Protein AF-A0A158L1U1-F1 (afdb_monomer)

Organism: NCBI:txid1777135

Foldseek 3Di:
DDDDDDPPDLPQLEQDQLVPDDDPPVAQCLVAPQDDPPDDDPDPARGPSSVLVVVLVVCVVPVVVSVVSSRVSSSLQSCCCVVVVHHPSHDDPVNVVVVVVVVVPLSRDHPDDPPPDDDDDD

Solvent-accessible surface area (backbone atoms only — not comparable to full-atom values): 7692 Å² total; per-residue (Å²): 137,80,81,78,76,75,82,83,74,84,73,66,70,60,55,48,58,78,94,71,56,81,65,58,81,94,43,32,21,64,86,22,77,72,53,64,80,92,54,83,63,95,58,99,45,68,33,42,67,44,44,50,50,63,57,48,62,80,31,68,91,39,60,71,60,32,55,51,52,49,45,53,49,34,30,50,43,50,45,29,41,74,76,66,72,31,19,63,37,49,61,48,74,69,52,50,53,51,49,53,53,56,70,68,37,88,83,62,56,73,68,93,68,89,77,79,80,74,83,84,79,131

pLDDT: mean 82.22, std 19.42, range [36.97, 98.19]

Structure (mmCIF, N/CA/C/O backbone):
data_AF-A0A158L1U1-F1
#
_entry.id   AF-A0A158L1U1-F1
#
loop_
_atom_site.group_PDB
_atom_site.id
_atom_site.type_symbol
_atom_site.label_atom_id
_atom_site.label_alt_id
_atom_site.label_comp_id
_atom_site.label_asym_id
_atom_site.label_entity_id
_atom_site.label_seq_id
_atom_site.pdbx_PDB_ins_code
_atom_site.Cartn_x
_atom_site.Cartn_y
_atom_site.Cartn_z
_atom_site.occupancy
_atom_site.B_iso_or_equiv
_atom_site.auth_seq_id
_atom_site.auth_comp_id
_atom_site.auth_asym_id
_atom_site.auth_atom_id
_atom_site.pdbx_PDB_model_num
ATOM 1 N N . MET A 1 1 ? 32.220 26.367 -16.142 1.00 46.41 1 MET A N 1
ATOM 2 C CA . MET A 1 1 ? 30.925 25.805 -16.585 1.00 46.41 1 MET A CA 1
ATOM 3 C C . MET A 1 1 ? 30.191 25.295 -15.355 1.00 46.41 1 MET A C 1
ATOM 5 O O . MET A 1 1 ? 30.739 24.464 -14.647 1.00 46.41 1 MET A O 1
ATOM 9 N N . LYS A 1 2 ? 29.035 25.873 -15.024 1.00 36.97 2 LYS A N 1
ATOM 10 C CA . LYS A 1 2 ? 28.244 25.507 -13.839 1.00 36.97 2 LYS A CA 1
ATOM 11 C C . LYS A 1 2 ? 27.342 24.329 -14.247 1.00 36.97 2 LYS A C 1
ATOM 13 O O . LYS A 1 2 ? 26.648 24.488 -15.251 1.00 36.97 2 LYS A O 1
ATOM 18 N N . PRO A 1 3 ? 27.368 23.163 -13.579 1.00 45.81 3 PRO A N 1
ATOM 19 C CA 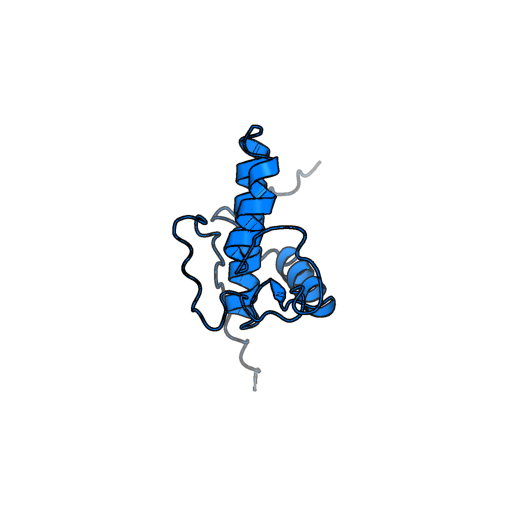. PRO A 1 3 ? 26.484 22.066 -13.955 1.00 45.81 3 PRO A CA 1
ATOM 20 C C . PRO A 1 3 ? 25.031 22.501 -13.743 1.00 45.81 3 PRO A C 1
ATOM 22 O O . PRO A 1 3 ? 24.701 23.119 -12.728 1.00 45.81 3 PRO A O 1
ATOM 25 N N . ALA A 1 4 ? 24.187 22.237 -14.740 1.00 43.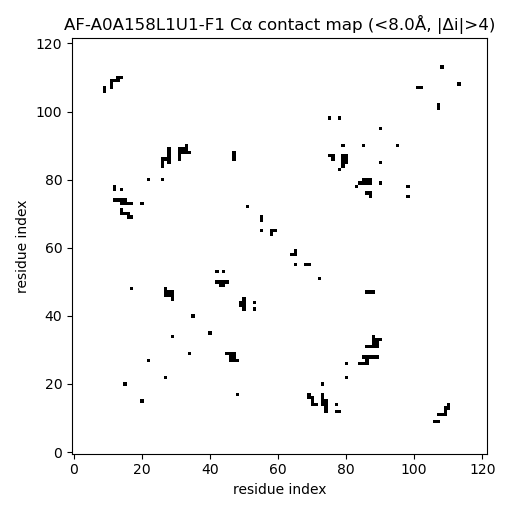19 4 ALA A N 1
ATOM 26 C CA . ALA A 1 4 ? 22.758 22.499 -14.673 1.00 43.19 4 ALA A CA 1
ATOM 27 C C . ALA A 1 4 ? 22.154 21.727 -13.489 1.00 43.19 4 ALA A C 1
ATOM 29 O O . ALA A 1 4 ? 22.449 20.544 -13.307 1.00 43.19 4 ALA A O 1
ATOM 30 N N . LEU A 1 5 ? 21.332 22.396 -12.672 1.00 43.94 5 LEU A N 1
ATOM 31 C CA . LEU A 1 5 ? 20.527 21.706 -11.665 1.00 43.94 5 LEU A CA 1
ATOM 32 C C . LEU A 1 5 ? 19.641 20.666 -12.375 1.00 43.94 5 LEU A C 1
ATOM 34 O O . LEU A 1 5 ? 19.088 20.986 -13.431 1.00 43.94 5 LEU A O 1
ATOM 38 N N . PRO A 1 6 ? 19.457 19.457 -11.811 1.00 46.53 6 PRO A N 1
ATOM 39 C CA . PRO A 1 6 ? 18.427 18.556 -12.309 1.00 46.53 6 PRO A CA 1
ATOM 40 C C . PRO A 1 6 ? 17.069 19.273 -12.239 1.00 46.53 6 PRO A C 1
ATOM 42 O O . PRO A 1 6 ? 16.855 20.055 -11.304 1.00 46.53 6 PRO A O 1
ATOM 45 N N . PRO A 1 7 ? 16.157 19.046 -13.202 1.00 47.00 7 PRO A N 1
ATOM 46 C CA . PRO A 1 7 ? 14.836 19.648 -13.152 1.00 47.00 7 PRO A CA 1
ATOM 47 C C . PRO A 1 7 ? 14.188 19.288 -11.816 1.00 47.00 7 PRO A C 1
ATOM 49 O O . PRO A 1 7 ? 14.040 18.116 -11.470 1.00 47.00 7 PRO A O 1
ATOM 52 N N . SER A 1 8 ? 13.850 20.317 -11.041 1.00 53.44 8 SER A N 1
ATOM 53 C CA . SER A 1 8 ? 12.986 20.201 -9.878 1.00 53.44 8 SER A CA 1
ATOM 54 C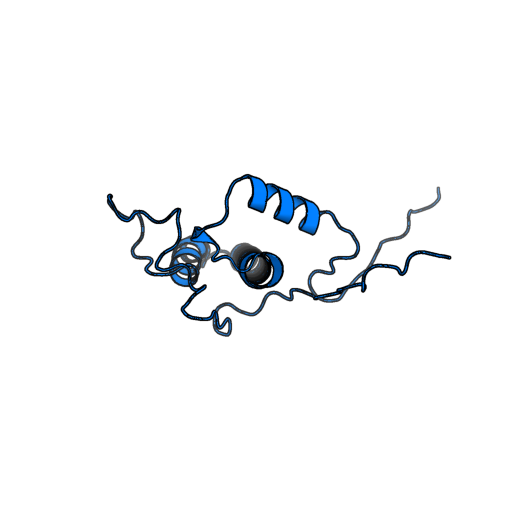 C . SER A 1 8 ? 11.687 19.576 -10.358 1.00 53.44 8 SER A C 1
ATOM 56 O O . SER A 1 8 ? 10.910 20.231 -11.047 1.00 53.44 8 SER A O 1
ATOM 58 N N . ILE A 1 9 ? 11.464 18.311 -10.027 1.00 45.78 9 ILE A N 1
ATOM 59 C CA . ILE A 1 9 ? 10.178 17.665 -10.232 1.00 45.78 9 ILE A CA 1
ATOM 60 C C . ILE A 1 9 ? 9.410 17.809 -8.914 1.00 45.78 9 ILE A C 1
ATOM 62 O O . ILE A 1 9 ? 9.545 16.948 -8.046 1.00 45.78 9 ILE A O 1
ATOM 66 N N . PRO A 1 10 ? 8.595 18.859 -8.701 1.00 52.56 10 PRO A N 1
ATOM 67 C CA . PRO A 1 10 ? 7.488 18.737 -7.779 1.00 52.56 10 PRO A CA 1
ATOM 68 C C . PRO A 1 10 ? 6.390 17.963 -8.519 1.00 52.56 10 PRO A C 1
ATOM 70 O O . PRO A 1 10 ? 5.365 18.528 -8.890 1.00 52.56 10 PRO A O 1
ATOM 73 N N . VAL A 1 11 ? 6.586 16.661 -8.763 1.00 51.97 11 VAL A N 1
ATOM 74 C CA . VAL A 1 11 ? 5.427 15.787 -8.970 1.00 51.97 11 VAL A CA 1
ATOM 75 C C . VAL A 1 11 ? 4.808 15.720 -7.591 1.00 51.97 11 VAL A C 1
ATOM 77 O O . VAL A 1 11 ? 5.240 14.981 -6.707 1.00 51.97 11 VAL A O 1
ATOM 80 N N . ALA A 1 12 ? 3.841 16.598 -7.377 1.00 59.12 12 ALA A N 1
ATOM 81 C CA . ALA A 1 12 ? 2.956 16.492 -6.251 1.00 59.12 12 ALA A CA 1
ATOM 82 C C . ALA A 1 12 ? 2.149 15.205 -6.465 1.00 59.12 12 ALA A C 1
ATOM 84 O O . ALA A 1 12 ? 1.137 15.211 -7.161 1.00 59.12 12 ALA A O 1
ATOM 85 N N . LEU A 1 13 ? 2.634 14.090 -5.912 1.00 69.12 13 LEU A N 1
ATOM 86 C CA . LEU A 1 13 ? 1.880 12.844 -5.809 1.00 69.12 13 LEU A CA 1
ATOM 87 C C . LEU A 1 13 ? 0.749 13.085 -4.815 1.00 69.12 13 LEU A C 1
ATOM 89 O O . LEU A 1 13 ? 0.882 12.835 -3.616 1.00 69.12 13 LEU A O 1
ATOM 93 N N . GLN A 1 14 ? -0.333 13.673 -5.315 1.00 74.50 14 GLN A N 1
ATOM 94 C CA . GLN A 1 14 ? -1.530 13.880 -4.527 1.00 74.50 14 GLN A CA 1
ATOM 95 C C . GLN A 1 14 ? -2.285 12.552 -4.454 1.00 74.50 14 GLN A C 1
ATOM 97 O O . GLN A 1 14 ? -2.610 12.005 -5.510 1.00 74.50 14 GLN A O 1
ATOM 102 N N . PRO A 1 15 ? -2.563 12.039 -3.241 1.00 79.44 15 PRO A N 1
ATOM 103 C CA . PRO A 1 15 ? -3.449 10.897 -3.057 1.00 79.44 15 PRO A CA 1
ATOM 104 C C . PRO A 1 15 ? -4.736 11.128 -3.851 1.00 79.44 15 PRO A C 1
ATOM 106 O O . PRO A 1 15 ? -5.411 12.145 -3.673 1.00 79.44 15 PRO A O 1
ATOM 109 N N . THR A 1 16 ? -5.008 10.237 -4.799 1.00 83.06 16 THR A N 1
ATOM 110 C CA . THR A 1 16 ? -6.237 10.262 -5.589 1.00 83.06 16 THR A CA 1
ATOM 111 C C . THR A 1 16 ? -7.186 9.264 -4.952 1.00 83.06 16 THR A C 1
ATOM 113 O O . THR A 1 16 ? -6.759 8.118 -4.798 1.00 83.06 16 THR A O 1
ATOM 116 N N . PRO A 1 17 ? -8.438 9.659 -4.639 1.00 88.31 17 PRO A N 1
ATOM 117 C CA . PRO A 1 17 ? -9.412 8.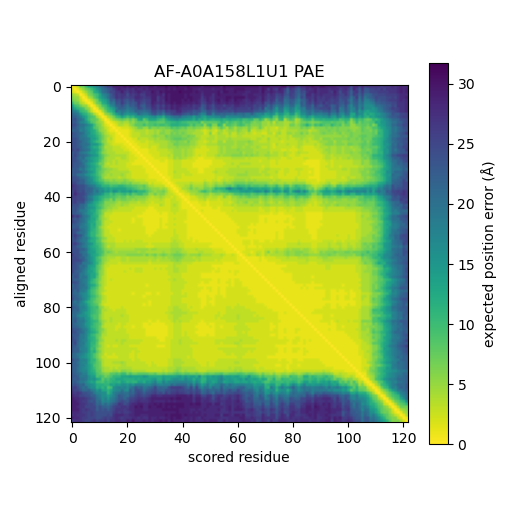768 -4.029 1.00 88.31 17 PRO A CA 1
ATOM 118 C C . PRO A 1 17 ? -9.448 7.415 -4.733 1.00 88.31 17 PRO A C 1
ATOM 120 O O . PRO A 1 17 ? -9.488 7.367 -5.965 1.00 88.31 17 PRO A O 1
ATOM 123 N N . LEU A 1 18 ? -9.441 6.332 -3.964 1.00 86.19 18 LEU A N 1
ATOM 124 C CA . LEU A 1 18 ? -9.376 4.961 -4.466 1.00 86.19 18 LEU A CA 1
ATOM 125 C C . LEU A 1 18 ? -10.488 4.633 -5.475 1.00 86.19 18 LEU A C 1
ATOM 127 O O . LEU A 1 18 ? -10.304 3.792 -6.350 1.00 86.19 18 LEU A O 1
ATOM 131 N N . GLU A 1 19 ? -11.633 5.311 -5.378 1.00 87.38 19 GLU A N 1
ATOM 132 C CA . GLU A 1 19 ? -12.771 5.176 -6.293 1.00 87.38 19 GLU A CA 1
ATOM 133 C C . GLU A 1 19 ? -12.508 5.812 -7.670 1.00 87.38 19 GLU A C 1
ATOM 135 O O . GLU A 1 19 ? -13.206 5.526 -8.639 1.00 87.38 19 GLU A O 1
ATOM 140 N N . ARG A 1 20 ? -11.505 6.689 -7.760 1.00 88.19 20 ARG A N 1
ATOM 141 C CA . ARG A 1 20 ? -11.092 7.422 -8.965 1.00 88.19 20 ARG A CA 1
ATOM 142 C C . ARG A 1 20 ? -9.692 7.050 -9.446 1.00 88.19 20 ARG A C 1
ATOM 144 O O . ARG A 1 20 ? -9.253 7.563 -10.474 1.00 88.19 20 ARG A O 1
ATOM 151 N N . LEU A 1 21 ? -8.972 6.230 -8.687 1.00 86.81 21 LEU A N 1
ATOM 152 C CA . LEU A 1 21 ? -7.614 5.834 -9.008 1.00 86.81 21 LEU A CA 1
ATOM 153 C C . LEU A 1 21 ? -7.636 4.858 -10.189 1.00 86.81 21 LEU A C 1
ATOM 155 O O . LEU A 1 21 ? -8.150 3.747 -10.081 1.00 86.81 21 LEU A O 1
ATOM 159 N N . VAL A 1 22 ? -7.071 5.288 -11.316 1.00 87.69 22 VAL A N 1
ATOM 160 C CA . VAL A 1 22 ? -6.922 4.468 -12.521 1.00 87.69 22 VAL A CA 1
ATOM 161 C C . VAL A 1 22 ? -5.457 4.084 -12.651 1.00 87.69 22 VAL A C 1
ATOM 163 O O . VAL A 1 22 ? -4.603 4.947 -12.851 1.00 87.69 22 VAL A O 1
ATOM 166 N N . ILE A 1 23 ? -5.176 2.789 -12.521 1.00 89.56 23 ILE A N 1
ATOM 167 C CA . ILE A 1 23 ? -3.847 2.217 -12.725 1.00 89.56 23 ILE A CA 1
ATOM 168 C C . ILE A 1 23 ? -3.864 1.464 -14.061 1.00 89.56 23 ILE A C 1
ATOM 170 O O . ILE A 1 23 ? -4.792 0.684 -14.280 1.00 89.56 23 ILE A O 1
ATOM 174 N N . PRO A 1 24 ? -2.895 1.698 -14.966 1.00 90.25 24 PRO A N 1
ATOM 175 C CA . PRO A 1 24 ? -2.774 0.915 -16.194 1.00 90.25 24 PRO A CA 1
ATOM 176 C C . PRO A 1 24 ? -2.690 -0.581 -15.889 1.00 90.25 24 PRO A C 1
ATOM 178 O O . PRO A 1 24 ? -2.069 -0.966 -14.899 1.00 90.25 24 PRO A O 1
ATOM 181 N N . SER A 1 25 ? -3.282 -1.420 -16.739 1.00 90.06 25 SER A N 1
ATOM 182 C CA . SER A 1 25 ? -3.329 -2.879 -16.555 1.00 90.06 25 SER A CA 1
ATOM 183 C C . SER A 1 25 ? -1.951 -3.505 -16.364 1.00 90.06 25 SER A C 1
ATOM 185 O O . SER A 1 25 ? -1.800 -4.458 -15.612 1.00 90.06 25 SER A O 1
ATOM 187 N N . GLU A 1 26 ? -0.916 -2.944 -16.985 1.00 91.12 26 GLU A N 1
ATOM 188 C CA . GLU A 1 26 ? 0.461 -3.442 -16.883 1.00 91.12 26 GLU A CA 1
ATOM 189 C C . GLU A 1 26 ? 1.071 -3.184 -15.493 1.00 91.12 26 GLU A C 1
ATOM 191 O O . GLU A 1 26 ? 2.100 -3.759 -15.138 1.00 91.12 26 GLU A O 1
ATOM 196 N N . MET A 1 27 ? 0.451 -2.297 -14.710 1.00 93.50 27 MET A N 1
ATOM 197 C CA . MET A 1 27 ? 0.909 -1.826 -13.403 1.00 93.50 27 MET A CA 1
ATOM 198 C C . MET A 1 27 ? -0.135 -2.025 -12.299 1.00 93.50 27 MET A C 1
ATOM 200 O O . MET A 1 27 ? 0.075 -1.560 -11.181 1.00 93.50 27 MET A O 1
ATOM 204 N N . ASP A 1 28 ? -1.241 -2.719 -12.579 1.00 95.31 28 ASP A N 1
ATOM 205 C CA . ASP A 1 28 ? -2.304 -2.983 -11.599 1.00 95.31 28 ASP A CA 1
ATOM 206 C C . ASP A 1 28 ? -1.870 -3.973 -10.505 1.00 95.31 28 ASP A C 1
ATOM 208 O O . ASP A 1 28 ? -2.492 -4.081 -9.446 1.00 95.31 28 ASP A O 1
ATOM 212 N N . GLY A 1 29 ? -0.769 -4.674 -10.764 1.00 96.69 29 GLY A N 1
ATOM 213 C CA . GLY A 1 29 ? -0.130 -5.604 -9.861 1.00 96.69 29 GLY A CA 1
ATOM 214 C C . GLY A 1 29 ? -0.662 -7.017 -9.930 1.00 96.69 29 GLY A C 1
ATOM 215 O O . GLY A 1 29 ? -0.122 -7.840 -9.212 1.00 96.69 29 GLY A O 1
ATOM 216 N N . SER A 1 30 ? -1.625 -7.349 -10.788 1.00 95.94 30 SER A N 1
ATOM 217 C CA . SER A 1 30 ? -2.166 -8.711 -10.955 1.00 95.94 30 SER A CA 1
ATOM 218 C C . SER A 1 30 ? -1.096 -9.799 -11.139 1.00 95.94 30 SER A C 1
ATOM 220 O O . SER A 1 30 ? -1.242 -10.914 -10.639 1.00 95.94 30 SER A O 1
ATOM 222 N N . VAL A 1 31 ? 0.033 -9.448 -11.762 1.00 94.88 31 VAL A N 1
ATOM 223 C CA . VAL A 1 31 ? 1.213 -10.309 -11.973 1.00 94.88 31 VAL A CA 1
ATOM 224 C C . VAL A 1 31 ? 2.417 -9.951 -11.077 1.00 94.88 31 VAL A C 1
ATOM 226 O O . VAL A 1 31 ? 3.562 -10.266 -11.394 1.00 94.88 31 VAL A O 1
ATOM 229 N N . GLY A 1 32 ? 2.188 -9.245 -9.967 1.00 94.81 32 GLY A N 1
ATOM 230 C CA . GLY A 1 32 ? 3.244 -8.701 -9.110 1.00 94.81 32 GLY A CA 1
ATOM 231 C C . GLY A 1 32 ? 4.050 -9.756 -8.348 1.00 94.81 32 GLY A C 1
ATOM 232 O O . GLY A 1 32 ? 3.510 -10.760 -7.891 1.00 94.81 32 GLY A O 1
ATOM 233 N N . LEU A 1 33 ? 5.349 -9.507 -8.161 1.00 93.75 33 LEU A N 1
ATOM 234 C CA . LEU A 1 33 ? 6.321 -10.501 -7.674 1.00 93.75 33 LEU A CA 1
ATOM 235 C C . LEU A 1 33 ? 6.013 -11.064 -6.278 1.00 93.75 33 LEU A C 1
ATOM 237 O O . LEU A 1 33 ? 6.348 -12.211 -5.998 1.00 93.75 33 LEU A O 1
ATOM 241 N N . ASN A 1 34 ? 5.377 -10.276 -5.408 1.00 93.44 34 ASN A N 1
ATOM 242 C CA . ASN A 1 34 ? 5.035 -10.688 -4.046 1.00 93.44 34 ASN A CA 1
ATOM 243 C C . ASN A 1 34 ? 3.607 -11.251 -3.929 1.00 93.44 34 ASN A C 1
ATOM 245 O O . ASN A 1 34 ? 3.081 -11.367 -2.819 1.00 93.44 34 ASN A O 1
ATOM 249 N N . ARG A 1 35 ? 2.948 -11.590 -5.045 1.00 92.12 35 ARG A N 1
ATOM 250 C CA . ARG A 1 35 ? 1.666 -12.303 -5.010 1.00 92.12 35 ARG A CA 1
ATOM 251 C C . ARG A 1 35 ? 1.858 -13.792 -4.786 1.00 92.12 35 ARG A C 1
ATOM 253 O O . ARG A 1 35 ? 2.794 -14.420 -5.274 1.00 92.12 35 ARG A O 1
ATOM 260 N N . ALA A 1 36 ? 0.909 -14.377 -4.066 1.00 89.56 36 ALA A N 1
ATOM 261 C CA . ALA A 1 36 ? 0.848 -15.815 -3.869 1.00 89.56 36 ALA A CA 1
ATOM 262 C C . ALA A 1 36 ? 0.322 -16.503 -5.142 1.00 89.56 36 ALA A C 1
ATOM 264 O O . ALA A 1 36 ? -0.877 -16.726 -5.266 1.00 89.56 36 ALA A O 1
ATOM 265 N N . PHE A 1 37 ? 1.214 -16.843 -6.080 1.00 82.50 37 PHE A N 1
ATOM 266 C CA . PHE A 1 37 ? 0.860 -17.620 -7.282 1.00 82.50 37 PHE A CA 1
ATOM 267 C C . PHE A 1 37 ? 0.871 -19.129 -7.049 1.00 82.50 37 PHE A C 1
ATOM 269 O O . PHE A 1 37 ? 0.054 -19.858 -7.598 1.00 82.50 37 PHE A O 1
ATOM 276 N N . THR A 1 38 ? 1.809 -19.612 -6.236 1.00 81.31 38 THR A N 1
ATOM 277 C CA . THR A 1 38 ? 2.035 -21.049 -6.007 1.00 81.31 38 THR A CA 1
ATOM 278 C C . THR A 1 38 ? 1.409 -21.552 -4.706 1.00 81.31 38 THR A C 1
ATOM 280 O O . THR A 1 38 ? 1.596 -22.706 -4.330 1.00 81.31 38 THR A O 1
ATOM 283 N N . GLY A 1 39 ? 0.662 -20.696 -4.005 1.00 80.06 39 GLY A N 1
ATOM 284 C CA . GLY A 1 39 ? 0.097 -20.983 -2.692 1.00 80.06 39 GLY A CA 1
ATOM 285 C C . GLY A 1 39 ? -1.296 -20.393 -2.508 1.00 80.06 39 GLY A C 1
ATOM 286 O O . GLY A 1 39 ? -1.884 -19.812 -3.415 1.00 80.06 39 GLY A O 1
ATOM 287 N N . ARG A 1 40 ? -1.840 -20.544 -1.299 1.00 85.12 40 ARG A N 1
ATOM 288 C CA . ARG A 1 40 ? -3.178 -20.050 -0.972 1.00 85.12 40 ARG A CA 1
ATOM 289 C C . ARG A 1 40 ? -3.136 -18.567 -0.611 1.00 85.12 40 ARG A C 1
ATOM 291 O O . ARG A 1 40 ? -2.595 -18.199 0.435 1.00 85.12 40 ARG A O 1
ATOM 298 N N . GLY A 1 41 ? -3.776 -17.738 -1.433 1.00 87.31 41 GLY A N 1
ATOM 299 C CA . GLY A 1 41 ? -4.069 -16.349 -1.088 1.00 87.31 41 GLY A CA 1
ATOM 300 C C . GLY A 1 41 ? -4.861 -16.258 0.221 1.00 87.31 41 GLY A C 1
ATOM 301 O O . GLY A 1 41 ? -5.833 -16.986 0.422 1.00 87.31 41 GLY A O 1
ATOM 302 N N . GLN A 1 42 ? -4.428 -15.378 1.126 1.00 90.19 42 GLN A N 1
ATOM 303 C CA . GLN A 1 42 ? -5.126 -15.120 2.397 1.00 90.19 42 GLN A CA 1
ATOM 304 C C . GLN A 1 42 ? -6.339 -14.196 2.222 1.00 90.19 42 GLN A C 1
ATOM 306 O O . GLN A 1 42 ? -7.194 -14.113 3.099 1.00 90.19 42 GLN A O 1
ATOM 311 N N . ILE A 1 43 ? -6.402 -13.503 1.087 1.00 92.69 43 ILE A N 1
ATOM 312 C CA . ILE A 1 43 ? -7.480 -12.607 0.680 1.00 92.69 43 ILE A CA 1
ATOM 313 C C . ILE A 1 43 ? -7.788 -12.863 -0.797 1.00 92.69 43 ILE A C 1
ATOM 315 O O . ILE A 1 43 ? -6.896 -13.245 -1.556 1.00 92.69 43 ILE A O 1
ATOM 319 N N . ALA A 1 44 ? -9.033 -12.637 -1.209 1.00 92.50 44 ALA A N 1
ATOM 320 C CA . ALA A 1 44 ? -9.481 -12.782 -2.596 1.00 92.50 44 ALA A CA 1
ATOM 321 C C . ALA A 1 44 ? -9.156 -11.525 -3.432 1.00 92.50 44 ALA A C 1
ATOM 323 O O . ALA A 1 44 ? -10.041 -10.936 -4.040 1.00 92.50 44 ALA A O 1
ATOM 324 N N . ALA A 1 45 ? -7.905 -11.059 -3.381 1.00 95.38 45 ALA A N 1
ATOM 325 C CA . ALA A 1 45 ? -7.462 -9.866 -4.100 1.00 95.38 45 ALA A CA 1
ATOM 326 C C . ALA A 1 45 ? -6.772 -10.238 -5.416 1.00 95.38 45 ALA A C 1
ATOM 328 O O . ALA A 1 45 ? -5.744 -10.919 -5.399 1.00 95.38 45 ALA A O 1
ATOM 329 N N . GLU A 1 46 ? -7.284 -9.732 -6.536 1.00 95.00 46 GLU A N 1
ATOM 330 C CA . GLU A 1 46 ? -6.755 -10.037 -7.872 1.00 95.00 46 GLU A CA 1
ATOM 331 C C . GLU A 1 46 ? -5.727 -9.003 -8.347 1.00 95.00 46 GLU A C 1
ATOM 333 O O . GLU A 1 46 ? -4.788 -9.355 -9.049 1.00 95.00 46 GLU A O 1
ATOM 338 N N . ASN A 1 47 ? -5.820 -7.756 -7.880 1.00 95.88 47 ASN A N 1
ATOM 339 C CA . ASN A 1 47 ? -4.864 -6.675 -8.155 1.00 95.88 47 ASN A CA 1
ATOM 340 C C . ASN A 1 47 ? -4.530 -5.887 -6.870 1.00 95.88 47 ASN A C 1
ATOM 342 O O . ASN A 1 47 ? -4.900 -6.281 -5.756 1.00 95.88 47 ASN A O 1
ATOM 346 N N . ASP A 1 48 ? -3.690 -4.855 -6.974 1.00 97.31 48 ASP A N 1
ATOM 347 C CA . ASP A 1 48 ? -3.180 -4.118 -5.810 1.00 97.31 48 ASP A CA 1
ATOM 348 C C . ASP A 1 48 ? -4.281 -3.309 -5.127 1.00 97.31 48 ASP A C 1
ATOM 350 O O . ASP A 1 48 ? -4.319 -3.220 -3.897 1.00 97.31 48 ASP A O 1
ATOM 354 N N . LEU A 1 49 ? -5.217 -2.768 -5.909 1.00 96.50 49 LEU A N 1
ATOM 355 C CA . LEU A 1 49 ? -6.336 -2.003 -5.372 1.00 96.50 49 LEU A CA 1
ATOM 356 C C . LEU A 1 49 ? -7.296 -2.903 -4.594 1.00 96.50 49 LEU A C 1
ATOM 358 O O . LEU A 1 49 ? -7.777 -2.496 -3.540 1.00 96.50 49 LEU A O 1
ATOM 362 N N . ASP A 1 50 ? -7.525 -4.138 -5.039 1.00 96.75 50 ASP A N 1
ATOM 363 C CA . ASP A 1 50 ? -8.346 -5.103 -4.300 1.00 96.75 50 ASP A CA 1
ATOM 364 C C . ASP A 1 50 ? -7.706 -5.487 -2.967 1.00 96.75 50 ASP A C 1
ATOM 366 O O . ASP A 1 50 ? -8.395 -5.576 -1.949 1.00 96.75 50 ASP A O 1
ATOM 370 N N . ALA A 1 51 ? -6.377 -5.634 -2.938 1.00 97.00 51 ALA A N 1
ATOM 371 C CA . ALA A 1 51 ? -5.646 -5.899 -1.704 1.00 97.00 51 ALA A CA 1
ATOM 372 C C . ALA A 1 51 ? -5.774 -4.727 -0.717 1.00 97.00 51 ALA A C 1
ATOM 374 O O . ALA A 1 51 ? -6.025 -4.942 0.472 1.00 97.00 51 ALA A O 1
ATOM 375 N N . ILE A 1 52 ? -5.678 -3.487 -1.210 1.00 97.00 52 ILE A N 1
ATOM 376 C CA . ILE A 1 52 ? -5.876 -2.277 -0.402 1.00 97.00 52 ILE A CA 1
ATOM 377 C C . ILE A 1 52 ? -7.314 -2.191 0.113 1.00 97.00 52 ILE A C 1
ATOM 379 O O . ILE A 1 52 ? -7.508 -1.937 1.299 1.00 97.00 52 ILE A O 1
ATOM 383 N N . ARG A 1 53 ? -8.326 -2.446 -0.726 1.00 96.50 53 ARG A N 1
ATOM 384 C CA . ARG A 1 53 ? -9.742 -2.451 -0.310 1.00 96.50 53 ARG A CA 1
ATOM 385 C C . ARG A 1 53 ? -10.005 -3.497 0.770 1.00 96.50 53 ARG A C 1
ATOM 387 O O . ARG A 1 53 ? -10.633 -3.185 1.780 1.00 96.50 53 ARG A O 1
ATOM 394 N N . ALA A 1 54 ? -9.485 -4.711 0.592 1.00 96.94 54 ALA A N 1
ATOM 395 C CA . ALA A 1 54 ? -9.609 -5.785 1.572 1.00 96.94 54 ALA A CA 1
ATOM 396 C C . ALA A 1 54 ? -8.906 -5.448 2.898 1.00 96.94 54 ALA A C 1
ATOM 398 O O . ALA A 1 54 ? -9.401 -5.795 3.967 1.00 96.94 54 ALA A O 1
ATOM 399 N N . TRP A 1 55 ? -7.770 -4.749 2.856 1.00 96.75 55 TRP A N 1
ATOM 400 C CA . TRP A 1 55 ? -7.096 -4.270 4.062 1.00 96.75 55 TRP A CA 1
ATOM 401 C C . TRP A 1 55 ? -7.866 -3.132 4.751 1.00 96.75 55 TRP A C 1
ATOM 403 O O . TRP A 1 55 ? -8.050 -3.168 5.969 1.00 96.75 55 TRP A O 1
ATOM 413 N N . LEU A 1 56 ? -8.359 -2.153 3.986 1.00 97.19 56 LEU A N 1
ATOM 414 C CA . LEU A 1 56 ? -9.112 -1.005 4.499 1.00 97.19 56 LEU A CA 1
ATOM 415 C C . LEU A 1 56 ? -10.472 -1.393 5.091 1.00 97.19 56 LEU A C 1
ATOM 417 O O . LEU A 1 56 ? -10.936 -0.716 6.010 1.00 97.19 56 LEU A O 1
ATOM 421 N N . SER A 1 57 ? -11.091 -2.490 4.633 1.00 96.38 57 SER A N 1
ATOM 422 C CA . SER A 1 57 ? -12.379 -2.962 5.166 1.00 96.38 57 SER A CA 1
ATOM 423 C C . SER A 1 57 ? -12.339 -3.242 6.676 1.00 96.38 57 SER A C 1
ATOM 425 O O . SER A 1 57 ? -13.354 -3.144 7.356 1.00 96.38 57 SER A O 1
ATOM 427 N N . ARG A 1 58 ? -11.147 -3.499 7.229 1.00 96.06 58 ARG A N 1
ATOM 428 C CA . ARG A 1 58 ? -10.907 -3.705 8.667 1.00 96.06 58 ARG A CA 1
ATOM 429 C C . ARG A 1 58 ? -11.120 -2.451 9.518 1.00 96.06 58 ARG A C 1
ATOM 431 O O . ARG A 1 58 ? -11.167 -2.559 10.739 1.00 96.06 58 ARG A O 1
ATOM 438 N N . PHE A 1 59 ? -11.181 -1.273 8.899 1.00 96.38 59 PHE A N 1
ATOM 439 C CA . PHE A 1 59 ? -11.198 0.020 9.587 1.00 96.38 59 PHE A CA 1
ATOM 440 C C . PHE A 1 59 ? -12.438 0.860 9.268 1.00 96.38 59 PHE A C 1
ATOM 442 O O . PHE A 1 59 ? -12.487 2.022 9.665 1.00 96.38 59 PHE A O 1
ATOM 449 N N . VAL A 1 60 ? -13.438 0.299 8.578 1.00 93.31 60 VAL A N 1
ATOM 450 C CA . VAL A 1 60 ? -14.644 1.022 8.123 1.00 93.31 60 VAL A CA 1
ATOM 451 C C . VAL A 1 60 ? -15.416 1.698 9.258 1.00 93.31 60 VAL A C 1
ATOM 453 O O . VAL A 1 60 ? -15.959 2.782 9.063 1.00 93.31 60 VAL A O 1
ATOM 456 N N . ASP A 1 61 ? -15.376 1.128 10.463 1.00 96.06 61 ASP A N 1
ATOM 457 C CA . ASP A 1 61 ? -16.043 1.686 11.645 1.00 96.06 61 ASP A CA 1
ATOM 458 C C . ASP A 1 61 ? -15.257 2.839 12.296 1.00 96.06 61 ASP A C 1
ATOM 460 O O . ASP A 1 61 ? -15.773 3.557 13.150 1.00 96.06 61 ASP A O 1
ATOM 464 N N . THR A 1 62 ? -13.998 3.056 11.896 1.00 96.25 62 THR A N 1
ATOM 465 C CA . THR A 1 62 ? -13.143 4.133 12.416 1.00 96.25 62 THR A CA 1
ATOM 466 C C . THR A 1 62 ? -12.821 5.145 11.326 1.00 96.25 62 THR A C 1
ATOM 468 O O . THR A 1 62 ? -11.725 5.143 10.765 1.00 96.25 62 THR A O 1
ATOM 471 N N . LYS A 1 63 ? -13.759 6.062 11.061 1.00 93.62 63 LYS A N 1
ATOM 472 C CA . LYS A 1 63 ? -13.672 7.041 9.961 1.00 93.62 63 LYS A CA 1
ATOM 473 C C . LYS A 1 63 ? -12.303 7.724 9.845 1.00 93.62 63 LYS A C 1
ATOM 475 O O . LYS A 1 63 ? -11.710 7.714 8.776 1.00 93.62 63 LYS A O 1
ATOM 480 N N . THR A 1 64 ? -11.768 8.288 10.929 1.00 94.62 64 THR A N 1
ATOM 481 C CA . THR A 1 64 ? -10.475 8.999 10.887 1.00 94.62 64 THR A CA 1
ATOM 482 C C . THR A 1 64 ? -9.311 8.078 10.515 1.00 94.62 64 THR A C 1
ATOM 484 O O . THR A 1 64 ? -8.456 8.455 9.719 1.00 94.62 64 THR A O 1
ATOM 487 N N . THR A 1 65 ? -9.278 6.862 11.064 1.00 94.62 65 THR A N 1
ATOM 488 C CA . THR A 1 65 ? -8.243 5.868 10.745 1.00 94.62 65 THR A CA 1
ATOM 489 C C . THR A 1 65 ? -8.377 5.386 9.309 1.00 94.62 65 THR A C 1
ATOM 491 O O . THR A 1 65 ? -7.374 5.335 8.605 1.00 94.62 65 THR A O 1
ATOM 494 N N . PHE A 1 66 ? -9.602 5.104 8.856 1.00 96.25 66 PHE A N 1
ATOM 495 C CA . PHE A 1 66 ? -9.889 4.731 7.474 1.00 96.25 66 PHE A CA 1
ATOM 496 C C . PHE A 1 66 ? -9.398 5.798 6.495 1.00 96.25 66 PHE A C 1
ATOM 498 O O . PHE A 1 66 ? -8.634 5.487 5.589 1.00 96.25 66 PHE A O 1
ATOM 505 N N . GLU A 1 67 ? -9.779 7.060 6.706 1.00 94.00 67 GLU A N 1
ATOM 506 C CA . GLU A 1 67 ? -9.399 8.167 5.825 1.00 94.00 67 GLU A CA 1
ATOM 507 C C . GLU A 1 67 ? -7.885 8.373 5.778 1.00 94.00 67 GLU A C 1
ATOM 509 O O . GLU A 1 67 ? -7.309 8.532 4.700 1.00 94.00 67 GLU A O 1
ATOM 514 N N . ASN A 1 68 ? -7.222 8.305 6.936 1.00 93.19 68 ASN A N 1
ATOM 515 C CA . ASN A 1 68 ? -5.769 8.389 6.997 1.00 93.19 68 ASN A CA 1
ATOM 516 C C . ASN A 1 68 ? -5.124 7.218 6.246 1.00 93.19 68 ASN A C 1
ATOM 518 O O . ASN A 1 68 ? -4.305 7.437 5.362 1.00 93.19 68 ASN A O 1
ATOM 522 N N . TYR A 1 69 ? -5.511 5.977 6.536 1.00 96.00 69 TYR A N 1
ATOM 523 C CA . TYR A 1 69 ? -4.927 4.793 5.901 1.00 96.00 69 TYR A CA 1
ATOM 524 C C . TYR A 1 69 ? -5.194 4.727 4.401 1.00 96.00 69 TYR A C 1
ATOM 526 O O . TYR A 1 69 ? -4.289 4.376 3.644 1.00 96.00 69 TYR A O 1
ATOM 534 N N . ARG A 1 70 ? -6.388 5.127 3.958 1.00 95.56 70 ARG A N 1
ATOM 535 C CA . ARG A 1 70 ? -6.728 5.255 2.542 1.00 95.56 70 ARG A CA 1
ATOM 536 C C . ARG A 1 70 ? -5.792 6.245 1.853 1.00 95.56 70 ARG A C 1
ATOM 538 O O . ARG A 1 70 ? -5.128 5.876 0.889 1.00 95.56 70 ARG A O 1
ATOM 545 N N . LYS A 1 71 ? -5.667 7.457 2.400 1.00 92.56 71 LYS A N 1
ATOM 546 C CA . LYS A 1 71 ? -4.788 8.508 1.867 1.00 92.56 71 LYS A CA 1
ATOM 547 C C . LYS A 1 71 ? -3.327 8.048 1.760 1.00 92.56 71 LYS A C 1
ATOM 549 O O . LYS A 1 71 ? -2.648 8.337 0.775 1.00 92.56 71 LYS A O 1
ATOM 554 N N . GLU A 1 72 ? -2.826 7.341 2.771 1.00 94.38 72 GLU A N 1
ATOM 555 C CA . GLU A 1 72 ? -1.455 6.817 2.778 1.00 94.38 72 GLU A CA 1
ATOM 556 C C . GLU A 1 72 ? -1.247 5.691 1.754 1.00 94.38 72 GLU A C 1
ATOM 558 O O . GLU A 1 72 ? -0.214 5.659 1.080 1.00 94.38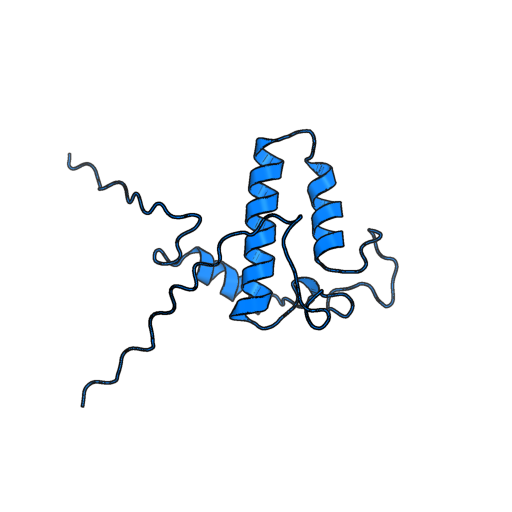 72 GLU A O 1
ATOM 563 N N . ALA A 1 73 ? -2.223 4.792 1.604 1.00 96.12 73 ALA A N 1
ATOM 564 C CA . ALA A 1 73 ? -2.172 3.706 0.628 1.00 96.12 73 ALA A CA 1
ATOM 565 C C . ALA A 1 73 ? -2.227 4.232 -0.814 1.00 96.12 73 ALA A C 1
ATOM 567 O O . ALA A 1 73 ? -1.405 3.840 -1.640 1.00 96.12 73 ALA A O 1
ATOM 568 N N . GLU A 1 74 ? -3.131 5.173 -1.105 1.00 94.19 74 GLU A N 1
ATOM 569 C CA . GLU A 1 74 ? -3.235 5.844 -2.409 1.00 94.19 74 GLU A CA 1
ATOM 570 C C . GLU A 1 74 ? -1.918 6.504 -2.802 1.00 94.19 74 GLU A C 1
ATOM 572 O O . GLU A 1 74 ? -1.438 6.358 -3.926 1.00 94.19 74 GLU A O 1
ATOM 577 N N . ARG A 1 75 ? -1.294 7.203 -1.851 1.00 93.06 75 ARG A N 1
ATOM 578 C CA . ARG A 1 75 ? 0.012 7.810 -2.066 1.00 93.06 75 ARG A CA 1
ATOM 579 C C . ARG A 1 75 ? 1.084 6.782 -2.392 1.00 93.06 75 ARG A C 1
ATOM 581 O O . ARG A 1 75 ? 1.888 7.035 -3.284 1.00 93.06 75 ARG A O 1
ATOM 588 N N . LEU A 1 76 ? 1.136 5.678 -1.652 1.00 94.94 76 LEU A N 1
ATOM 589 C CA . LEU A 1 76 ? 2.142 4.648 -1.877 1.00 94.94 76 LEU A CA 1
ATOM 590 C C . LEU A 1 76 ? 1.989 4.021 -3.270 1.00 94.94 76 LEU A C 1
ATOM 592 O O . LEU A 1 76 ? 2.988 3.894 -3.972 1.00 94.94 76 LEU A O 1
ATOM 596 N N . VAL A 1 77 ? 0.759 3.707 -3.695 1.00 95.12 77 VAL A N 1
ATOM 597 C CA . VAL A 1 77 ? 0.484 3.186 -5.047 1.00 95.12 77 VAL A CA 1
ATOM 598 C C . VAL A 1 77 ? 0.881 4.197 -6.118 1.00 95.12 77 VAL A C 1
ATOM 600 O O . VAL A 1 77 ? 1.589 3.863 -7.063 1.00 95.12 77 VAL A O 1
ATOM 603 N N . LEU A 1 78 ? 0.470 5.458 -5.970 1.00 92.31 78 LEU A N 1
ATOM 604 C CA . LEU A 1 78 ? 0.834 6.501 -6.927 1.00 92.31 78 LEU A CA 1
ATOM 605 C C . LEU A 1 78 ? 2.347 6.691 -6.996 1.00 92.31 78 LEU A C 1
ATOM 607 O O . LEU A 1 78 ? 2.904 6.827 -8.081 1.00 92.31 78 LEU A O 1
ATOM 611 N N . TRP A 1 79 ? 3.021 6.669 -5.850 1.00 93.31 79 TRP A N 1
ATOM 612 C CA . TRP A 1 79 ? 4.470 6.755 -5.798 1.00 93.31 79 TRP A CA 1
ATOM 613 C C . TRP A 1 79 ? 5.138 5.573 -6.499 1.00 93.31 79 TRP A C 1
ATOM 615 O O . TRP A 1 79 ? 6.033 5.800 -7.311 1.00 93.31 79 TRP A O 1
ATOM 625 N N . SER A 1 80 ? 4.708 4.333 -6.245 1.00 95.25 80 SER A N 1
ATOM 626 C CA . SER A 1 80 ? 5.325 3.157 -6.868 1.00 95.25 80 SER A CA 1
ATOM 627 C C . SER A 1 80 ? 5.156 3.174 -8.385 1.00 95.25 80 SER A C 1
ATOM 629 O O . SER A 1 80 ? 6.119 2.950 -9.120 1.00 95.25 80 SER A O 1
ATOM 631 N N . VAL A 1 81 ? 3.960 3.521 -8.859 1.00 92.88 81 VAL A N 1
ATOM 632 C CA . VAL A 1 81 ? 3.638 3.563 -10.287 1.00 92.88 81 VAL A CA 1
ATOM 633 C C . VAL A 1 81 ? 4.374 4.708 -10.981 1.00 92.88 81 VAL A C 1
ATOM 635 O O . VAL A 1 81 ? 5.035 4.487 -11.990 1.00 92.88 81 VAL A O 1
ATOM 638 N N . VAL A 1 82 ? 4.333 5.922 -10.431 1.00 90.25 82 VAL A N 1
ATOM 639 C CA . VAL A 1 82 ? 4.898 7.108 -11.096 1.00 90.25 82 VAL A CA 1
ATOM 640 C C . VAL A 1 82 ? 6.419 7.184 -10.968 1.00 90.25 82 VAL A C 1
ATOM 642 O O . VAL A 1 82 ? 7.090 7.580 -11.918 1.00 90.25 82 VAL A O 1
ATOM 645 N N . MET A 1 83 ? 6.982 6.826 -9.810 1.00 90.56 83 MET A N 1
ATOM 646 C CA . MET A 1 83 ? 8.420 6.990 -9.556 1.00 90.56 83 MET A CA 1
ATOM 647 C C . MET A 1 83 ? 9.239 5.755 -9.915 1.00 90.56 83 MET A C 1
ATOM 649 O O . MET A 1 83 ? 10.406 5.898 -10.276 1.00 90.56 83 MET A O 1
ATOM 653 N N . LEU A 1 84 ? 8.670 4.554 -9.777 1.00 93.06 84 LEU A N 1
ATOM 654 C CA . LEU A 1 84 ? 9.387 3.304 -10.042 1.00 93.06 84 LEU A CA 1
ATOM 655 C C . LEU A 1 84 ? 8.873 2.556 -11.273 1.00 93.06 84 LEU A C 1
ATOM 657 O O . LEU A 1 84 ? 9.565 1.647 -11.724 1.00 93.06 84 LEU A O 1
ATOM 661 N N . GLY A 1 85 ? 7.692 2.897 -11.801 1.00 94.44 85 GLY A N 1
ATOM 662 C CA . GLY A 1 85 ? 7.047 2.100 -12.847 1.00 94.44 85 GLY A CA 1
ATOM 663 C C . GLY A 1 85 ? 6.716 0.688 -12.364 1.00 94.44 85 GLY A C 1
ATOM 664 O O . GLY A 1 85 ? 6.804 -0.262 -13.139 1.00 94.44 85 GLY A O 1
ATOM 665 N N . LYS A 1 86 ? 6.425 0.530 -11.064 1.00 95.81 86 LYS A N 1
ATOM 666 C CA . LYS A 1 86 ? 6.170 -0.770 -10.440 1.00 95.81 86 LYS A CA 1
ATOM 667 C C . LYS A 1 86 ? 4.794 -0.810 -9.776 1.00 95.81 86 LYS A C 1
ATOM 669 O O . LYS A 1 86 ? 4.429 0.150 -9.084 1.00 95.81 86 LYS A O 1
ATOM 674 N N . PRO A 1 87 ? 4.077 -1.941 -9.885 1.00 97.38 87 PRO A N 1
ATOM 675 C CA . PRO A 1 87 ? 2.946 -2.196 -9.008 1.00 97.38 87 PRO A CA 1
ATOM 676 C C . PRO A 1 87 ? 3.408 -2.282 -7.547 1.00 97.38 87 PRO A C 1
ATOM 678 O O . PRO A 1 87 ? 4.552 -2.658 -7.259 1.00 97.38 87 PRO A O 1
ATOM 681 N N . LEU A 1 88 ? 2.503 -1.972 -6.619 1.00 97.12 88 LEU A N 1
ATOM 682 C CA . LEU A 1 88 ? 2.717 -2.088 -5.177 1.00 97.12 88 LEU A CA 1
ATOM 683 C C . LEU A 1 88 ? 3.139 -3.514 -4.795 1.00 97.12 88 LEU A C 1
ATOM 685 O O . LEU A 1 88 ? 4.064 -3.701 -4.004 1.00 97.12 88 LEU A O 1
ATOM 689 N N . SER A 1 89 ? 2.517 -4.526 -5.399 1.00 96.94 89 SER A N 1
ATOM 690 C CA . SER A 1 89 ? 2.856 -5.938 -5.164 1.00 96.94 89 SER A CA 1
ATOM 691 C C . SER A 1 89 ? 4.234 -6.363 -5.684 1.00 96.94 89 SER A C 1
ATOM 693 O O . SER A 1 89 ? 4.657 -7.478 -5.391 1.00 96.94 89 SER A O 1
ATOM 695 N N . SER A 1 90 ? 4.975 -5.503 -6.386 1.00 97.50 90 SER A N 1
ATOM 696 C CA . SER A 1 90 ? 6.360 -5.770 -6.813 1.00 97.50 90 SER A CA 1
ATOM 697 C C . SER A 1 90 ? 7.403 -4.921 -6.086 1.00 97.50 90 SER A C 1
ATOM 699 O O . SER A 1 90 ? 8.578 -4.958 -6.458 1.00 97.50 90 SER A O 1
ATOM 701 N N . LEU A 1 91 ? 7.013 -4.148 -5.067 1.00 97.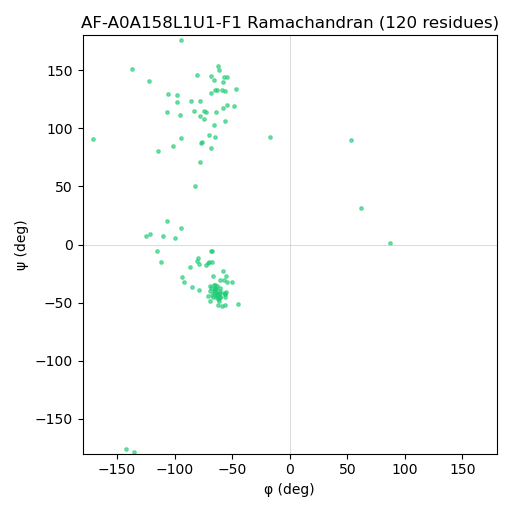88 91 LEU A N 1
ATOM 702 C CA . LEU A 1 91 ? 7.981 -3.402 -4.265 1.00 97.88 91 LEU A CA 1
ATOM 703 C C . LEU A 1 91 ? 8.899 -4.353 -3.492 1.00 97.88 91 LEU A C 1
ATOM 705 O O . LEU A 1 91 ? 8.443 -5.296 -2.843 1.00 97.88 91 LEU A O 1
ATOM 709 N N . THR A 1 92 ? 10.201 -4.078 -3.540 1.00 97.81 92 THR A N 1
ATOM 710 C CA . THR A 1 92 ? 11.200 -4.767 -2.715 1.00 97.81 92 THR A CA 1
ATOM 711 C C . THR A 1 92 ? 11.495 -3.983 -1.436 1.00 97.81 92 THR A C 1
ATOM 713 O O . THR A 1 92 ? 11.030 -2.857 -1.239 1.00 97.81 92 THR A O 1
ATOM 716 N N . HIS A 1 93 ? 12.326 -4.553 -0.561 1.00 97.00 93 HIS A N 1
ATOM 717 C CA . HIS A 1 93 ? 12.819 -3.850 0.621 1.00 97.00 93 HIS A CA 1
ATOM 718 C C . HIS A 1 93 ? 13.533 -2.531 0.262 1.00 97.00 93 HIS A C 1
ATOM 720 O O . HIS A 1 93 ? 13.302 -1.494 0.883 1.00 97.00 93 HIS A O 1
ATOM 726 N N . GLU A 1 94 ? 14.362 -2.540 -0.780 1.00 98.19 94 GLU A N 1
ATOM 727 C CA . GLU A 1 94 ? 15.110 -1.378 -1.260 1.00 98.19 94 GLU A CA 1
ATOM 728 C C . GLU A 1 94 ? 14.178 -0.284 -1.784 1.00 98.19 94 GLU A C 1
ATOM 730 O O . GLU A 1 94 ? 14.430 0.903 -1.557 1.00 98.19 94 GLU A O 1
ATOM 735 N N . ASP A 1 95 ? 13.087 -0.669 -2.450 1.00 97.81 95 ASP A N 1
ATOM 736 C CA . ASP A 1 95 ? 12.062 0.273 -2.890 1.00 97.81 95 ASP A CA 1
ATOM 737 C C . ASP A 1 95 ? 11.348 0.909 -1.687 1.00 97.81 95 ASP A C 1
ATOM 739 O O . ASP A 1 95 ? 11.149 2.125 -1.662 1.00 97.81 95 ASP A O 1
ATOM 743 N N . CYS A 1 96 ? 11.062 0.141 -0.632 1.00 96.56 96 CYS A N 1
ATOM 744 C CA . CYS A 1 96 ? 10.519 0.680 0.617 1.00 96.56 96 CYS A CA 1
ATOM 745 C C . CYS A 1 96 ? 11.468 1.699 1.273 1.00 96.56 96 CYS A C 1
ATOM 747 O O . CYS A 1 96 ? 11.018 2.748 1.738 1.00 96.56 96 CYS A O 1
ATOM 749 N N . LEU A 1 97 ? 12.786 1.462 1.257 1.00 97.00 97 LEU A N 1
ATOM 750 C CA . LEU A 1 97 ? 13.770 2.444 1.737 1.00 97.00 97 LEU A CA 1
ATOM 751 C C . LEU A 1 97 ? 13.779 3.720 0.880 1.00 97.00 97 LEU A C 1
ATOM 753 O O . LEU A 1 97 ? 13.989 4.819 1.397 1.00 97.00 97 LEU A O 1
ATOM 757 N N . ARG A 1 98 ? 13.559 3.613 -0.437 1.00 95.12 98 ARG A N 1
ATOM 758 C CA . ARG A 1 98 ? 13.398 4.787 -1.316 1.00 95.12 98 ARG A CA 1
ATOM 759 C C . ARG A 1 98 ? 12.127 5.557 -0.976 1.00 95.12 98 ARG A C 1
ATOM 761 O O . ARG A 1 98 ? 12.190 6.782 -0.897 1.00 95.12 98 ARG A O 1
ATOM 768 N N . TYR A 1 99 ? 11.022 4.861 -0.714 1.00 94.38 99 TYR A N 1
ATOM 769 C CA . TYR A 1 99 ? 9.780 5.500 -0.290 1.00 94.38 99 TYR A CA 1
ATOM 770 C C . TYR A 1 99 ? 9.963 6.242 1.035 1.00 94.38 99 TYR A C 1
ATOM 772 O O . TYR A 1 99 ? 9.611 7.410 1.124 1.00 94.38 99 TYR A O 1
ATOM 780 N N . GLN A 1 100 ? 10.610 5.635 2.033 1.00 93.75 100 GLN A N 1
ATOM 781 C CA . GLN A 1 100 ? 10.905 6.301 3.309 1.00 93.75 100 GLN A CA 1
ATOM 782 C C . GLN A 1 100 ? 11.722 7.588 3.135 1.00 93.75 100 GLN A C 1
ATOM 784 O O . GLN A 1 100 ? 11.414 8.602 3.757 1.00 93.75 100 GLN A O 1
ATOM 789 N N . ARG A 1 101 ? 12.735 7.583 2.257 1.00 92.38 101 ARG A N 1
ATOM 790 C CA . ARG A 1 101 ? 13.494 8.804 1.931 1.00 92.38 101 ARG A CA 1
ATOM 791 C C . ARG A 1 101 ? 12.624 9.848 1.237 1.00 92.38 101 ARG A C 1
ATOM 793 O O . ARG A 1 101 ? 12.749 11.027 1.544 1.00 92.38 101 ARG A O 1
ATOM 800 N N . PHE A 1 102 ? 11.737 9.417 0.341 1.00 89.19 102 PHE A N 1
ATOM 801 C CA . PHE A 1 102 ? 10.736 10.289 -0.269 1.00 89.19 102 PHE A CA 1
ATOM 802 C C . PHE A 1 102 ? 9.801 10.907 0.786 1.00 89.19 102 PHE A C 1
ATOM 804 O O . PHE A 1 102 ? 9.495 12.090 0.683 1.00 89.19 102 PHE A O 1
ATOM 811 N N . LEU A 1 103 ? 9.422 10.162 1.834 1.00 88.25 103 LEU A N 1
ATOM 812 C CA . LEU A 1 103 ? 8.626 10.689 2.952 1.00 88.25 103 LEU A CA 1
ATOM 813 C C . LEU A 1 103 ? 9.348 11.750 3.780 1.00 88.25 103 LEU A C 1
ATOM 815 O O . LEU A 1 103 ? 8.718 12.671 4.294 1.00 88.25 103 LEU A O 1
ATOM 819 N N . ALA A 1 104 ? 10.660 11.597 3.936 1.00 86.19 104 ALA A N 1
ATOM 820 C CA . ALA A 1 104 ? 11.476 12.482 4.753 1.00 86.19 104 ALA A CA 1
ATOM 821 C C . ALA A 1 104 ? 11.854 13.795 4.045 1.00 86.19 104 ALA A C 1
ATOM 823 O O . ALA A 1 104 ? 12.340 14.712 4.707 1.00 86.19 104 ALA A O 1
ATOM 824 N N . ASP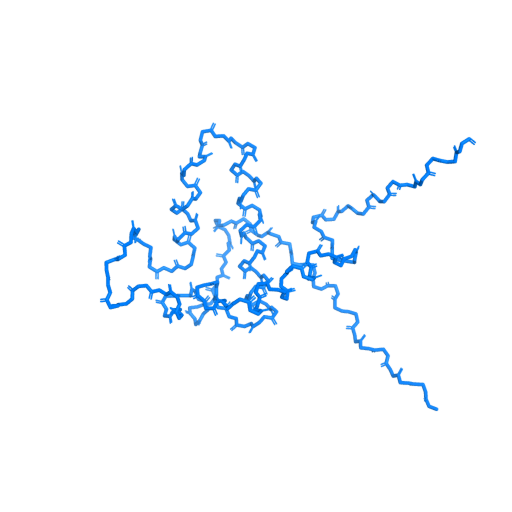 A 1 105 ? 11.672 13.900 2.723 1.00 79.19 105 ASP A N 1
ATOM 825 C CA . ASP A 1 105 ? 12.031 15.109 1.981 1.00 79.19 105 ASP A CA 1
ATOM 826 C C . ASP A 1 105 ? 11.008 16.232 2.256 1.00 79.19 105 ASP A C 1
ATOM 828 O O . ASP A 1 105 ? 9.855 16.142 1.831 1.00 79.19 105 ASP A O 1
ATOM 832 N N . PRO A 1 106 ? 11.415 17.341 2.905 1.00 68.44 106 PRO A N 1
ATOM 833 C CA . PRO A 1 106 ? 10.516 18.434 3.280 1.00 68.44 106 PRO A CA 1
ATOM 834 C C . PRO A 1 106 ? 9.968 19.229 2.083 1.00 68.44 106 PRO A C 1
ATOM 836 O O . PRO A 1 106 ? 9.169 20.150 2.273 1.00 68.44 106 PRO A O 1
ATOM 839 N N . ARG A 1 107 ? 10.432 18.945 0.859 1.00 69.50 107 ARG A N 1
ATOM 840 C CA . ARG A 1 107 ? 9.907 19.517 -0.390 1.00 69.50 107 ARG A CA 1
ATOM 841 C C . ARG A 1 107 ? 8.726 18.713 -0.932 1.00 69.50 107 ARG A C 1
ATOM 843 O O . ARG A 1 107 ? 7.945 19.247 -1.719 1.00 69.50 107 ARG A O 1
ATOM 850 N N . ILE A 1 108 ? 8.574 17.459 -0.507 1.00 65.88 108 ILE A N 1
ATOM 851 C CA . ILE A 1 108 ? 7.419 16.635 -0.846 1.00 65.88 108 ILE A CA 1
ATOM 852 C C . ILE A 1 108 ? 6.235 17.125 -0.015 1.00 65.88 108 ILE A C 1
ATOM 854 O O . ILE A 1 108 ? 6.176 16.968 1.200 1.00 65.88 108 ILE A O 1
ATOM 858 N N . THR A 1 109 ? 5.296 17.791 -0.687 1.00 56.91 109 THR A N 1
ATOM 859 C CA . THR A 1 109 ? 4.117 18.366 -0.035 1.00 56.91 109 THR A CA 1
ATOM 860 C C . THR A 1 109 ? 2.943 17.400 -0.140 1.00 56.91 109 THR A C 1
ATOM 862 O O . THR A 1 109 ? 2.381 17.206 -1.219 1.00 56.91 109 THR A O 1
ATOM 865 N N . TYR A 1 110 ? 2.534 16.828 0.992 1.00 50.75 110 TYR A N 1
ATOM 866 C CA . TYR A 1 110 ? 1.288 16.070 1.114 1.00 50.75 110 TYR A CA 1
ATOM 867 C C . TYR A 1 110 ? 0.104 17.022 1.208 1.00 50.75 110 TYR A C 1
ATOM 869 O O . TYR A 1 110 ? -0.019 17.676 2.233 1.00 50.75 110 TYR A O 1
ATOM 877 N N . GLY A 1 111 ? -0.761 17.087 0.185 1.00 56.62 111 GLY A N 1
ATOM 878 C CA . GLY A 1 111 ? -1.972 17.921 0.196 1.00 56.62 111 GLY A CA 1
ATOM 879 C C . GLY A 1 111 ? -1.679 19.384 0.529 1.00 56.62 111 GLY A C 1
ATOM 880 O O . GLY A 1 111 ? -1.685 19.745 1.695 1.00 56.62 111 GLY A O 1
ATOM 881 N N . GLY A 1 112 ? -1.406 20.207 -0.489 1.00 47.50 112 GLY A N 1
ATOM 882 C CA . GLY A 1 112 ? -1.007 21.619 -0.385 1.00 47.50 112 GLY A CA 1
ATOM 883 C C . GLY A 1 112 ? -1.270 22.316 0.959 1.00 47.50 112 GLY A C 1
ATOM 884 O O . GLY A 1 112 ? -2.340 22.866 1.174 1.00 47.50 112 GLY A O 1
ATOM 885 N N . SER A 1 113 ? -0.274 22.306 1.848 1.00 43.09 113 SER A N 1
ATOM 886 C CA . SER A 1 113 ? -0.130 23.237 2.970 1.00 43.09 113 SER A CA 1
ATOM 887 C C . SER A 1 113 ? 1.240 23.023 3.605 1.00 43.09 113 SER A C 1
ATOM 889 O O . SER A 1 113 ? 1.438 22.212 4.509 1.00 43.09 113 SER A O 1
ATOM 891 N N . THR A 1 114 ? 2.228 23.764 3.115 1.00 48.03 114 THR A N 1
ATOM 892 C CA . THR A 1 114 ? 3.447 24.013 3.876 1.00 48.03 114 THR A CA 1
ATOM 893 C C . THR A 1 114 ? 3.134 25.079 4.924 1.00 48.03 114 THR A C 1
ATOM 895 O O . THR A 1 114 ? 3.356 26.262 4.678 1.00 48.03 114 THR A O 1
ATOM 898 N N . SER A 1 115 ? 2.647 24.692 6.101 1.00 40.34 115 SER A N 1
ATOM 899 C CA . SER A 1 115 ? 2.825 25.539 7.285 1.00 40.34 115 SER A CA 1
ATOM 900 C C . SER A 1 115 ? 3.966 24.972 8.116 1.00 40.34 115 SER A C 1
ATOM 902 O O . SER A 1 115 ? 3.782 24.167 9.027 1.00 40.34 115 SER A O 1
ATOM 904 N N . ARG A 1 116 ? 5.188 25.373 7.747 1.00 45.88 116 ARG A N 1
ATOM 905 C CA . ARG A 1 116 ? 6.338 25.320 8.649 1.00 45.88 116 ARG A CA 1
ATOM 906 C C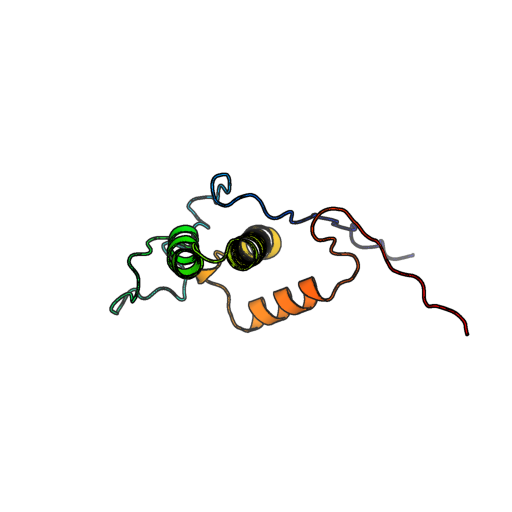 . ARG A 1 116 ? 6.052 26.305 9.781 1.00 45.88 116 ARG A C 1
ATOM 908 O O . ARG A 1 116 ? 6.191 27.509 9.594 1.00 45.88 116 ARG A O 1
ATOM 915 N N . LEU A 1 117 ? 5.651 25.793 10.941 1.00 39.62 117 LEU A N 1
ATOM 916 C CA . LEU A 1 117 ? 5.696 26.551 12.188 1.00 39.62 117 LEU A CA 1
ATOM 917 C C . LEU A 1 117 ? 7.148 26.989 12.431 1.00 39.62 117 LEU A C 1
ATOM 919 O O . LEU A 1 117 ? 8.050 26.159 12.542 1.00 39.62 117 LEU A O 1
ATOM 923 N N . ALA A 1 118 ? 7.362 28.303 12.456 1.00 39.94 118 ALA A N 1
ATOM 924 C CA . ALA A 1 118 ? 8.617 28.925 12.855 1.00 39.94 118 ALA A CA 1
ATOM 925 C C . ALA A 1 118 ? 8.953 28.585 14.324 1.00 39.94 118 ALA A C 1
ATOM 927 O O . ALA A 1 118 ? 8.038 28.407 15.135 1.00 39.94 118 ALA A O 1
ATOM 928 N N . PRO A 1 119 ? 10.242 28.511 14.702 1.00 46.03 119 PRO A N 1
ATOM 929 C CA . PRO A 1 119 ? 10.632 28.264 16.084 1.00 46.03 119 PRO A CA 1
ATOM 930 C C . PRO A 1 119 ? 10.274 29.473 16.959 1.00 46.03 119 PRO A C 1
ATOM 932 O O . PRO A 1 119 ? 10.609 30.611 16.630 1.00 46.03 119 PRO A O 1
ATOM 935 N N . ARG A 1 120 ? 9.608 29.231 18.095 1.00 39.50 120 ARG A N 1
ATOM 936 C CA . ARG A 1 120 ? 9.450 30.244 19.147 1.00 39.50 120 ARG A CA 1
ATOM 937 C C . ARG A 1 120 ? 10.833 30.585 19.709 1.00 39.50 120 ARG A C 1
ATOM 939 O O . ARG A 1 120 ? 11.469 29.732 20.327 1.00 39.50 120 ARG A O 1
ATOM 946 N N . ALA A 1 121 ? 11.282 31.818 19.488 1.00 45.44 121 ALA A N 1
ATOM 947 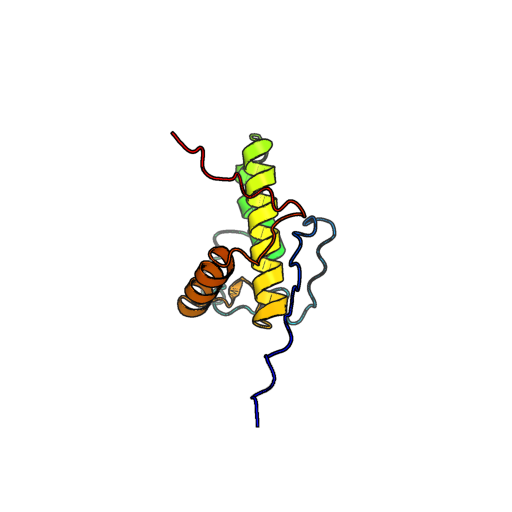C CA . ALA A 1 121 ? 12.351 32.413 20.279 1.00 45.44 121 ALA A CA 1
ATOM 948 C C . ALA A 1 121 ? 11.863 32.595 21.728 1.00 45.44 121 ALA A C 1
ATOM 950 O O . ALA A 1 121 ? 10.678 32.859 21.953 1.00 45.44 121 ALA A O 1
ATOM 951 N N . ARG A 1 122 ? 12.778 32.350 22.670 1.00 53.06 122 ARG A N 1
ATOM 952 C CA . ARG A 1 122 ? 12.594 32.470 24.122 1.00 53.06 122 ARG A CA 1
ATOM 953 C C . ARG A 1 122 ? 12.354 33.906 24.560 1.00 53.06 122 ARG A C 1
ATOM 955 O O . ARG A 1 122 ? 12.934 34.805 23.915 1.00 53.06 122 ARG A O 1
#

Sequence (122 aa):
MKPALPPSIPVALQPTPLERLVIPSEMDGSVGLNRAFTGRGQIAAENDLDAIRAWLSRFVDTKTTFENYRKEAERLVLWSVVMLGKPLSSLTHEDCLRYQRFLADPRITYGGSTSRLAPRAR

Mean predicted aligned error: 9.46 Å

Secondary structure (DSSP, 8-state):
-PPPPPP------PPPPTTT----GGGSSTT-TTS-SSS--SS--SSHHHHHHHHHGGGTT-HHHHHHHHHHHHHHHHHIIIIIS--GGG--HHHHHHHHHHHH-TTS-SSS----PPP---

Radius of gyration: 17.48 Å; Cα contacts (8 Å, |Δi|>4): 98; chains: 1; bounding box: 47×54×41 Å